Protein AF-A0A975PH37-F1 (afdb_monomer)

Nearest PDB structures (foldseek):
  3o6z-assembly1_B  TM=4.378E-01  e=1.100E+00  Escherichia coli K-12
  7cxv-assembly1_B-2  TM=2.982E-01  e=7.336E-01  Saccharothrix mutabilis subsp. capreolus
  1kpp-assembly1_A  TM=3.031E-01  e=9.249E-01  Homo sapiens
  6xj6-assembly1_A  TM=3.815E-01  e=4.171E+00  Campylobacter jejuni subsp. jejuni 81-176
  2i9w-assembly1_A  TM=2.257E-01  e=2.205E+00  Psychrobacter arcticus

Radius of gyration: 29.58 Å; Cα contacts (8 Å, |Δi|>4): 177; chains: 1; bounding box: 62×39×99 Å

Structure (mmCIF, N/CA/C/O backbone):
data_AF-A0A975PH37-F1
#
_entry.id   AF-A0A975PH37-F1
#
loop_
_atom_site.group_PDB
_atom_site.id
_atom_site.type_symbol
_atom_site.label_atom_id
_atom_site.label_alt_id
_atom_site.label_comp_id
_atom_site.label_asym_id
_atom_site.label_entity_id
_atom_site.label_seq_id
_atom_site.pdbx_PDB_ins_code
_atom_site.Cartn_x
_atom_site.Cartn_y
_atom_site.Cartn_z
_atom_site.occupancy
_atom_site.B_iso_or_equiv
_atom_site.auth_seq_id
_atom_site.auth_comp_id
_atom_site.auth_asym_id
_atom_site.auth_atom_id
_atom_site.pdbx_PDB_model_num
ATOM 1 N N . MET A 1 1 ? 31.794 -22.698 -70.839 1.00 48.91 1 MET A N 1
ATOM 2 C CA . MET A 1 1 ? 32.334 -22.996 -69.496 1.00 48.91 1 MET A CA 1
ATOM 3 C C . MET A 1 1 ? 33.219 -21.821 -69.109 1.00 48.91 1 MET A C 1
ATOM 5 O O . MET A 1 1 ? 34.271 -21.664 -69.707 1.00 48.91 1 MET A O 1
ATOM 9 N N . HIS A 1 2 ? 32.735 -20.942 -68.232 1.00 53.19 2 HIS A N 1
ATOM 10 C CA . HIS A 1 2 ? 33.484 -19.814 -67.658 1.00 53.19 2 HIS A CA 1
ATOM 11 C C . HIS A 1 2 ? 33.650 -20.074 -66.147 1.00 53.19 2 HIS A C 1
ATOM 13 O O . HIS A 1 2 ? 32.770 -20.724 -65.575 1.00 53.19 2 HIS A O 1
ATOM 19 N N . PRO A 1 3 ? 34.751 -19.630 -65.513 1.00 65.75 3 PRO A N 1
ATOM 20 C CA . PRO A 1 3 ? 34.996 -19.853 -64.088 1.00 65.75 3 PRO A CA 1
ATOM 21 C C . PRO A 1 3 ? 34.076 -18.977 -63.213 1.00 65.75 3 PRO A C 1
ATOM 23 O O . PRO A 1 3 ? 33.565 -17.964 -63.701 1.00 65.75 3 PRO A O 1
ATOM 26 N N . PRO A 1 4 ? 33.843 -19.343 -61.937 1.00 58.75 4 PRO A N 1
ATOM 27 C CA . PRO A 1 4 ? 33.056 -18.525 -61.020 1.00 58.75 4 PRO A CA 1
ATOM 28 C C . PRO A 1 4 ? 33.804 -17.228 -60.685 1.00 58.75 4 PRO A C 1
ATOM 30 O O . PRO A 1 4 ? 35.008 -17.241 -60.438 1.00 58.75 4 PRO A O 1
ATOM 33 N N . ALA A 1 5 ? 33.079 -16.110 -60.687 1.00 61.56 5 ALA A N 1
ATOM 34 C CA . ALA A 1 5 ? 33.591 -14.830 -60.221 1.00 61.56 5 ALA A CA 1
ATOM 35 C C . ALA A 1 5 ? 33.781 -14.878 -58.697 1.00 61.56 5 ALA A C 1
ATOM 37 O O . ALA A 1 5 ? 32.842 -15.162 -57.954 1.00 61.56 5 ALA A O 1
ATOM 38 N N . GLU A 1 6 ? 35.006 -14.621 -58.254 1.00 66.25 6 GLU A N 1
ATOM 39 C CA . GLU A 1 6 ? 35.377 -14.469 -56.849 1.00 66.25 6 GLU A CA 1
ATOM 40 C C . GLU A 1 6 ? 34.785 -13.151 -56.301 1.00 66.25 6 GLU A C 1
ATOM 42 O O . GLU A 1 6 ? 34.811 -12.139 -57.012 1.00 66.25 6 GLU A O 1
ATOM 47 N N . PRO A 1 7 ? 34.204 -13.120 -55.086 1.00 62.19 7 PRO A N 1
ATOM 48 C CA . PRO A 1 7 ? 33.655 -11.891 -54.526 1.00 62.19 7 PRO A CA 1
ATOM 49 C C . PRO A 1 7 ? 34.778 -10.933 -54.099 1.00 62.19 7 PRO A C 1
ATOM 51 O O . PRO A 1 7 ? 35.740 -11.326 -53.442 1.00 62.19 7 PRO A O 1
ATOM 54 N N . ALA A 1 8 ? 34.632 -9.657 -54.463 1.00 65.19 8 ALA A N 1
ATOM 55 C CA . ALA A 1 8 ? 35.504 -8.579 -54.009 1.00 65.19 8 ALA A CA 1
ATOM 56 C C . ALA A 1 8 ? 35.443 -8.431 -52.473 1.00 65.19 8 ALA A C 1
ATOM 58 O O . ALA A 1 8 ? 34.366 -8.599 -51.895 1.00 65.19 8 ALA A O 1
ATOM 59 N N . PRO A 1 9 ? 36.559 -8.089 -51.801 1.00 57.88 9 PRO A N 1
ATOM 60 C CA . PRO A 1 9 ? 36.555 -7.859 -50.364 1.00 57.88 9 PRO A CA 1
ATOM 61 C C . PRO A 1 9 ? 35.698 -6.635 -50.025 1.00 57.88 9 PRO A C 1
ATOM 63 O O . PRO A 1 9 ? 35.851 -5.564 -50.615 1.00 57.88 9 PRO A O 1
ATOM 66 N N . GLU A 1 10 ? 34.797 -6.805 -49.063 1.00 66.75 10 GLU A N 1
ATOM 67 C CA . GLU A 1 10 ? 33.966 -5.738 -48.513 1.00 66.75 10 GLU A CA 1
ATOM 68 C C . GLU A 1 10 ? 34.845 -4.620 -47.911 1.00 66.75 10 GLU A C 1
ATOM 70 O O . GLU A 1 10 ? 35.879 -4.910 -47.292 1.00 66.75 10 GLU A O 1
ATOM 75 N N . PRO A 1 11 ? 34.467 -3.336 -48.054 1.00 63.91 11 PRO A N 1
ATOM 76 C CA . PRO A 1 11 ? 35.131 -2.255 -47.341 1.00 63.91 11 PRO A CA 1
ATOM 77 C C . PRO A 1 11 ? 34.952 -2.471 -45.837 1.00 63.91 11 PRO A C 1
ATOM 79 O O . PRO A 1 11 ? 33.834 -2.495 -45.323 1.00 63.91 11 PRO A O 1
ATOM 82 N N . LYS A 1 12 ? 36.071 -2.632 -45.123 1.00 58.03 12 LYS A N 1
ATOM 83 C CA . LYS A 1 12 ? 36.089 -2.590 -43.659 1.00 58.03 12 LYS A CA 1
ATOM 84 C C . LYS A 1 12 ? 35.466 -1.270 -43.223 1.00 58.03 12 LYS A C 1
ATOM 86 O O . LYS A 1 12 ? 36.025 -0.217 -43.506 1.00 58.03 12 LYS A O 1
ATOM 91 N N . ALA A 1 13 ? 34.324 -1.351 -42.549 1.00 56.41 13 ALA A N 1
ATOM 92 C CA . ALA A 1 13 ? 33.735 -0.215 -41.867 1.00 56.41 13 ALA A CA 1
ATOM 93 C C . ALA A 1 13 ? 34.775 0.388 -40.916 1.00 56.41 13 ALA A C 1
ATOM 95 O O . ALA A 1 13 ? 35.364 -0.325 -40.095 1.00 56.41 13 ALA A O 1
ATOM 96 N N . ASP A 1 14 ? 35.006 1.690 -41.047 1.00 61.34 14 ASP A N 1
ATOM 97 C CA . ASP A 1 14 ? 35.721 2.467 -40.051 1.00 61.34 14 ASP A CA 1
ATOM 98 C C . ASP A 1 14 ? 35.089 2.233 -38.667 1.00 61.34 14 ASP A C 1
ATOM 100 O O . ASP A 1 14 ? 33.859 2.153 -38.547 1.00 61.34 14 ASP A O 1
ATOM 104 N N . PRO A 1 15 ? 35.894 2.102 -37.602 1.00 55.88 15 PRO A N 1
ATOM 105 C CA . PRO A 1 15 ? 35.363 2.000 -36.256 1.00 55.88 15 PRO A CA 1
ATOM 106 C C . PRO A 1 15 ? 34.572 3.269 -35.925 1.00 55.88 15 PRO A C 1
ATOM 108 O O . PRO A 1 15 ? 35.130 4.362 -35.837 1.00 55.88 15 PRO A O 1
ATOM 111 N N . VAL A 1 16 ? 33.263 3.115 -35.721 1.00 57.72 16 VAL A N 1
ATOM 112 C CA . VAL A 1 16 ? 32.412 4.154 -35.139 1.00 57.72 16 VAL A CA 1
ATOM 113 C C . VAL A 1 16 ? 32.964 4.451 -33.747 1.00 57.72 16 VAL A C 1
ATOM 115 O O . VAL A 1 16 ? 32.950 3.590 -32.866 1.00 57.72 16 VAL A O 1
ATOM 118 N N . THR A 1 17 ? 33.505 5.649 -33.557 1.00 58.34 17 THR A N 1
ATOM 119 C CA . THR A 1 17 ? 34.005 6.112 -32.264 1.00 58.34 17 THR A CA 1
ATOM 120 C C . THR A 1 17 ? 32.855 6.080 -31.250 1.00 58.34 17 THR A C 1
ATOM 122 O O . THR A 1 17 ? 31.800 6.659 -31.527 1.00 58.34 17 THR A O 1
ATOM 125 N N . PRO A 1 18 ? 33.000 5.420 -30.088 1.00 69.19 18 PRO A N 1
ATOM 126 C CA . PRO A 1 18 ? 31.980 5.477 -29.050 1.00 69.19 18 PRO A CA 1
ATOM 127 C C . PRO A 1 18 ? 31.855 6.912 -28.500 1.00 69.19 18 PRO A C 1
ATOM 129 O O . PRO A 1 18 ? 32.854 7.641 -28.466 1.00 69.19 18 PRO A O 1
ATOM 132 N N . PRO A 1 19 ? 30.657 7.342 -28.058 1.00 69.88 19 PRO A N 1
ATOM 133 C CA . PRO A 1 19 ? 30.499 8.599 -27.332 1.00 69.88 19 PRO A CA 1
ATOM 134 C C . PRO A 1 19 ? 31.366 8.613 -26.052 1.00 69.88 19 PRO A C 1
ATOM 136 O O . PRO A 1 19 ? 31.648 7.546 -25.498 1.00 69.88 19 PRO A O 1
ATOM 139 N N . PRO A 1 20 ? 31.794 9.794 -25.562 1.00 65.50 20 PRO A N 1
ATOM 140 C CA . PRO A 1 20 ? 32.575 9.915 -24.332 1.00 65.50 20 PRO A CA 1
ATOM 141 C C . PRO A 1 20 ? 31.877 9.251 -23.139 1.00 65.50 20 PRO A C 1
ATOM 143 O O . PRO A 1 20 ? 30.691 9.474 -22.906 1.00 65.50 20 PRO A O 1
ATOM 146 N N . ALA A 1 21 ? 32.629 8.451 -22.384 1.00 63.97 21 ALA A N 1
ATOM 147 C CA . ALA A 1 21 ? 32.154 7.787 -21.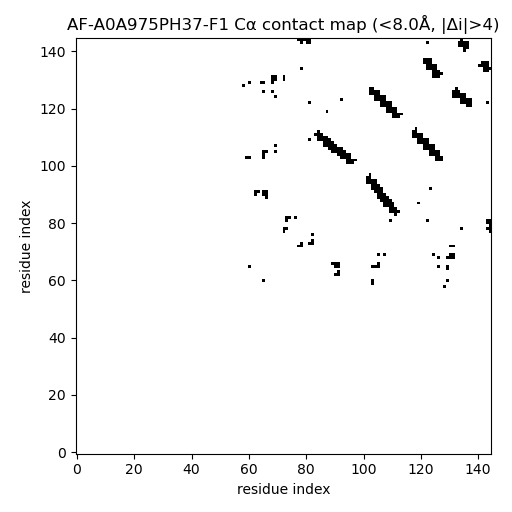178 1.00 63.97 21 ALA A CA 1
ATOM 148 C C . ALA A 1 21 ? 31.818 8.804 -20.071 1.00 63.97 21 ALA A C 1
ATOM 150 O O . ALA A 1 21 ? 32.638 9.651 -19.714 1.00 63.97 21 ALA A O 1
ATOM 151 N N . GLU A 1 22 ? 30.617 8.684 -19.512 1.00 65.50 22 GLU A N 1
ATOM 152 C CA . GLU A 1 22 ? 30.191 9.336 -18.271 1.00 65.50 22 GLU A CA 1
ATOM 153 C C . GLU A 1 22 ? 30.973 8.735 -17.075 1.00 65.50 22 GLU A C 1
ATOM 155 O O . GLU A 1 22 ? 31.271 7.535 -17.087 1.00 65.50 22 GLU A O 1
ATOM 160 N N . PRO A 1 23 ? 31.372 9.520 -16.054 1.00 58.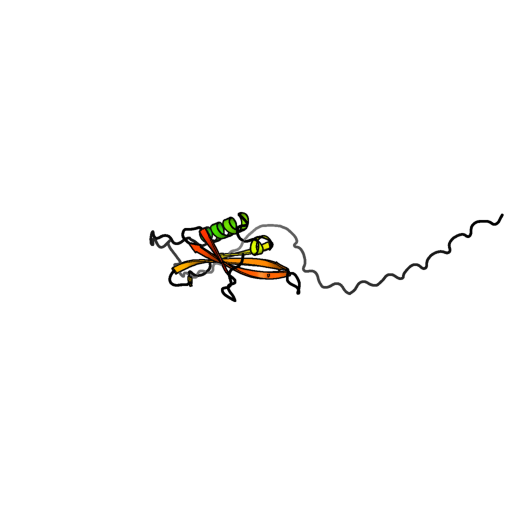81 23 PRO A N 1
ATOM 161 C CA . PRO A 1 23 ? 32.207 9.014 -14.967 1.00 58.81 23 PRO A CA 1
ATOM 162 C C . PRO A 1 23 ? 31.448 8.036 -14.056 1.00 58.81 23 PRO A C 1
ATOM 164 O O . PRO A 1 23 ? 30.450 8.383 -13.429 1.00 58.81 23 PRO A O 1
ATOM 167 N N . ALA A 1 24 ? 31.983 6.819 -13.936 1.00 62.72 24 ALA A N 1
ATOM 168 C CA . ALA A 1 24 ? 31.555 5.803 -12.979 1.00 62.72 24 ALA A CA 1
ATOM 169 C C . ALA A 1 24 ? 32.076 6.112 -11.555 1.00 62.72 24 ALA A C 1
ATOM 171 O O . ALA A 1 24 ? 33.280 6.329 -11.390 1.00 62.72 24 ALA A O 1
ATOM 172 N N . PRO A 1 25 ? 31.237 6.080 -10.502 1.00 59.72 25 PRO A N 1
ATOM 173 C CA . PRO A 1 25 ? 31.717 6.093 -9.120 1.00 59.72 25 PRO A CA 1
ATOM 174 C C . PRO A 1 25 ? 32.329 4.745 -8.700 1.00 59.72 25 PRO A C 1
ATOM 176 O O . PRO A 1 25 ? 31.792 3.676 -8.983 1.00 59.72 25 PRO A O 1
ATOM 179 N N . ALA A 1 26 ? 33.475 4.828 -8.024 1.00 53.66 26 ALA A N 1
ATOM 180 C CA . ALA A 1 26 ? 34.372 3.738 -7.654 1.00 53.66 26 ALA A CA 1
ATOM 181 C C . ALA A 1 26 ? 33.777 2.686 -6.694 1.00 53.66 26 ALA A C 1
ATOM 183 O O . ALA A 1 26 ? 33.019 3.002 -5.779 1.00 53.66 26 ALA A O 1
ATOM 184 N N . GLN A 1 27 ? 34.213 1.433 -6.871 1.00 58.66 27 GLN A N 1
ATOM 185 C CA . GLN A 1 27 ? 34.025 0.330 -5.923 1.00 58.66 27 GLN A CA 1
ATOM 186 C C . GLN A 1 27 ? 35.150 0.295 -4.858 1.00 58.66 27 GLN A C 1
ATOM 188 O O . GLN A 1 27 ? 36.252 0.779 -5.122 1.00 58.66 27 GLN A O 1
ATOM 193 N N . PRO A 1 28 ? 34.883 -0.267 -3.662 1.00 57.84 28 PRO A N 1
ATOM 194 C CA . PRO A 1 28 ? 35.729 -0.154 -2.467 1.00 57.84 28 PRO A CA 1
ATOM 195 C C . PRO A 1 28 ? 36.916 -1.134 -2.406 1.00 57.84 28 PRO A C 1
ATOM 197 O O . PRO A 1 28 ? 36.827 -2.275 -2.855 1.00 57.84 28 PRO A O 1
ATOM 200 N N . ALA A 1 29 ? 37.995 -0.707 -1.740 1.00 55.31 29 ALA A N 1
ATOM 201 C CA . ALA A 1 29 ? 39.064 -1.571 -1.239 1.00 55.31 29 ALA A CA 1
ATOM 202 C C . ALA A 1 29 ? 38.758 -2.027 0.204 1.00 55.31 29 ALA A C 1
ATOM 204 O O . ALA A 1 29 ? 38.435 -1.216 1.068 1.00 55.31 29 ALA A O 1
ATOM 205 N N . THR A 1 30 ? 38.867 -3.328 0.463 1.00 51.88 30 THR A N 1
ATOM 206 C CA . THR A 1 30 ? 38.865 -3.987 1.789 1.00 51.88 30 THR A CA 1
ATOM 207 C C . THR A 1 30 ? 40.315 -4.152 2.313 1.00 51.88 30 THR A C 1
ATOM 209 O O . THR A 1 30 ? 41.235 -3.985 1.515 1.00 51.88 30 THR A O 1
ATOM 212 N N . PRO A 1 31 ? 40.588 -4.762 3.489 1.00 66.88 31 PRO A N 1
ATOM 213 C CA . PRO A 1 31 ? 40.270 -4.417 4.892 1.00 66.88 31 PRO A CA 1
ATOM 214 C C . PRO A 1 31 ? 41.536 -4.416 5.812 1.00 66.88 31 PRO A C 1
ATOM 216 O O . PRO A 1 31 ? 42.487 -5.109 5.485 1.00 66.88 31 PRO A O 1
ATOM 219 N N . VAL A 1 32 ? 41.547 -3.747 6.984 1.00 52.75 32 VAL A N 1
ATOM 220 C CA . VAL A 1 32 ? 42.311 -4.150 8.210 1.00 52.75 32 VAL A CA 1
ATOM 221 C C . VAL A 1 32 ? 41.915 -3.306 9.450 1.00 52.75 32 VAL A C 1
ATOM 223 O O . VAL A 1 32 ? 42.041 -2.087 9.448 1.00 52.75 32 VAL A O 1
ATOM 226 N N . GLU A 1 33 ? 41.462 -3.966 10.522 1.00 55.62 33 GLU A N 1
ATOM 227 C CA . GLU A 1 33 ? 41.520 -3.519 11.938 1.00 55.62 33 GLU A CA 1
ATOM 228 C C . GLU A 1 33 ? 42.953 -3.737 12.507 1.00 55.62 33 GLU A C 1
ATOM 230 O O . GLU A 1 33 ? 43.713 -4.448 11.841 1.00 55.62 33 GLU A O 1
ATOM 235 N N . PRO A 1 34 ? 43.365 -3.288 13.728 1.00 58.56 34 PRO A N 1
ATOM 236 C CA . PRO A 1 34 ? 42.707 -2.457 14.761 1.00 58.56 34 PRO A CA 1
ATOM 237 C C . PRO A 1 34 ? 43.600 -1.315 15.361 1.00 58.56 34 PRO A C 1
ATOM 239 O O . PRO A 1 34 ? 44.796 -1.235 15.093 1.00 58.56 34 PRO A O 1
ATOM 242 N N . LYS A 1 35 ? 43.021 -0.545 16.312 1.00 48.59 35 LYS A N 1
ATOM 243 C CA . LYS A 1 35 ? 43.592 -0.125 17.630 1.00 48.59 35 LYS A CA 1
ATOM 244 C C . LYS A 1 35 ? 43.812 1.382 17.923 1.00 48.59 35 LYS A C 1
ATOM 246 O O . LYS A 1 35 ? 44.703 1.991 17.356 1.00 48.59 35 LYS A O 1
ATOM 251 N N . MET A 1 36 ? 43.071 1.832 18.959 1.00 51.41 36 MET A N 1
ATOM 252 C CA . MET A 1 36 ? 43.280 2.929 19.948 1.00 51.41 36 MET A CA 1
ATOM 253 C C . MET A 1 36 ? 43.566 4.332 19.383 1.00 51.41 36 MET A C 1
ATOM 255 O O . MET A 1 36 ? 44.485 4.523 18.608 1.00 51.41 36 MET A O 1
ATOM 259 N N . GLU A 1 37 ? 42.814 5.376 19.732 1.00 45.84 37 GLU A N 1
ATOM 260 C CA . GLU A 1 37 ? 42.704 5.937 21.084 1.00 45.84 37 GLU A CA 1
ATOM 261 C C . GLU A 1 37 ? 41.475 6.868 21.186 1.00 45.84 37 GLU A C 1
ATOM 263 O O . GLU A 1 37 ? 41.064 7.496 20.211 1.00 45.84 37 GLU A O 1
ATOM 268 N N . GLU A 1 38 ? 40.868 6.913 22.369 1.00 58.38 38 GLU A N 1
ATOM 269 C CA . GLU A 1 38 ? 39.605 7.579 22.692 1.00 58.38 38 GLU A CA 1
ATOM 270 C C . GLU A 1 38 ? 39.780 9.098 22.881 1.00 58.38 38 GLU A C 1
ATOM 272 O O . GLU A 1 38 ? 40.562 9.515 23.737 1.00 58.38 38 GLU A O 1
ATOM 277 N N . PRO A 1 39 ? 38.978 9.957 22.228 1.00 48.16 39 PRO A N 1
ATOM 278 C CA . PRO A 1 39 ? 38.724 11.296 22.733 1.00 48.16 39 PRO A CA 1
ATOM 279 C C . PRO A 1 39 ? 37.469 11.254 23.603 1.00 48.16 39 PRO A C 1
ATOM 281 O O . PRO A 1 39 ? 36.337 11.210 23.118 1.00 48.16 39 PRO A O 1
ATOM 284 N N . LYS A 1 40 ? 37.691 11.287 24.916 1.00 53.34 40 LYS A N 1
ATOM 285 C CA . LYS A 1 40 ? 36.679 11.551 25.936 1.00 53.34 40 LYS A CA 1
ATOM 286 C C . LYS A 1 40 ? 36.003 12.900 25.648 1.00 53.34 40 LYS A C 1
ATOM 288 O O . LYS A 1 40 ? 36.576 13.953 25.913 1.00 53.34 40 LYS A O 1
ATOM 293 N N . GLN A 1 41 ? 34.784 12.865 25.117 1.00 47.25 41 GLN A N 1
ATOM 294 C CA . GLN A 1 41 ? 33.844 13.983 25.163 1.00 47.25 41 GLN A CA 1
ATOM 295 C C . GLN A 1 41 ? 32.600 13.524 25.919 1.00 47.25 41 GLN A C 1
ATOM 297 O O . GLN A 1 41 ? 31.750 12.820 25.387 1.00 47.25 41 GLN A O 1
ATOM 302 N N . GLU A 1 42 ? 32.513 13.921 27.185 1.00 57.09 42 GLU A N 1
ATOM 303 C CA . GLU A 1 42 ? 31.241 13.966 27.900 1.00 57.09 42 GLU A CA 1
ATOM 304 C C . GLU A 1 42 ? 30.473 15.192 27.386 1.00 57.09 42 GLU A C 1
ATOM 306 O O . GLU A 1 42 ? 31.013 16.303 27.374 1.00 57.09 42 GLU A O 1
ATOM 311 N N . PRO A 1 43 ? 29.227 15.009 26.932 1.00 52.81 43 PRO A N 1
ATOM 312 C CA . PRO A 1 43 ? 28.149 15.734 27.594 1.00 52.81 43 PRO A CA 1
ATOM 313 C C . PRO A 1 43 ? 26.968 14.816 27.919 1.00 52.81 43 PRO A C 1
ATOM 315 O O . PRO A 1 43 ? 26.344 14.214 27.049 1.00 52.81 43 PRO A O 1
ATOM 318 N N . ALA A 1 44 ? 26.612 14.794 29.200 1.00 56.31 44 ALA A N 1
ATOM 319 C CA . ALA A 1 44 ? 25.307 14.362 29.659 1.00 56.31 44 ALA A CA 1
ATOM 320 C C . ALA A 1 44 ? 24.203 15.217 29.013 1.00 56.31 44 ALA A C 1
ATOM 322 O O . ALA A 1 44 ? 24.166 16.431 29.221 1.00 56.31 44 ALA A O 1
ATOM 323 N N . LYS A 1 45 ? 23.270 14.580 28.299 1.00 46.94 45 LYS A N 1
ATOM 324 C CA . LYS A 1 45 ? 21.857 14.978 28.295 1.00 46.94 45 LYS A CA 1
ATOM 325 C C . LYS A 1 45 ? 20.992 13.817 27.807 1.00 46.94 45 LYS A C 1
ATOM 327 O O . LYS A 1 45 ? 20.862 13.583 26.616 1.00 46.94 45 LYS A O 1
ATOM 332 N N . GLU A 1 46 ? 20.470 13.087 28.783 1.00 52.75 46 GLU A N 1
ATOM 333 C CA . GLU A 1 46 ? 19.192 12.375 28.778 1.00 52.75 46 GLU A CA 1
ATOM 334 C C . GLU A 1 46 ? 18.352 12.583 27.498 1.00 52.75 46 GLU A C 1
ATOM 336 O O . GLU A 1 46 ? 17.775 13.651 27.283 1.00 52.75 46 GLU A O 1
ATOM 341 N N . GLU A 1 47 ? 18.272 11.555 26.651 1.00 47.91 47 GLU A N 1
ATOM 342 C CA . GLU A 1 47 ? 17.198 11.417 25.671 1.00 47.91 47 GLU A CA 1
ATOM 343 C C . GLU A 1 47 ? 16.109 10.529 26.290 1.00 47.91 47 GLU A C 1
ATOM 345 O O . GLU A 1 47 ? 16.225 9.303 26.258 1.00 47.91 47 GLU A O 1
ATOM 350 N N . PRO A 1 48 ? 15.024 11.082 26.855 1.00 59.50 48 PRO A N 1
ATOM 351 C CA . PRO A 1 48 ? 13.828 10.295 27.064 1.00 59.50 48 PRO A CA 1
ATOM 352 C C . PRO A 1 48 ? 13.114 10.206 25.715 1.00 59.50 48 PRO A C 1
ATOM 354 O O . PRO A 1 48 ? 12.521 11.184 25.249 1.00 59.50 48 PRO A O 1
ATOM 357 N N . LYS A 1 49 ? 13.131 9.041 25.059 1.00 47.66 49 LYS A N 1
ATOM 358 C CA . LYS A 1 49 ? 12.151 8.794 23.996 1.00 47.66 49 LYS A CA 1
ATOM 359 C C . LYS A 1 49 ? 11.654 7.354 23.945 1.00 47.66 49 LYS A C 1
ATOM 361 O O . LYS A 1 49 ? 12.141 6.520 23.195 1.00 47.66 49 LYS A O 1
ATOM 366 N N . LYS A 1 50 ? 10.567 7.198 24.703 1.00 48.16 50 LYS A N 1
ATOM 367 C CA . LYS A 1 50 ? 9.496 6.204 24.606 1.00 48.16 50 LYS A CA 1
ATOM 368 C C . LYS A 1 50 ? 9.843 4.793 25.063 1.00 48.16 50 LYS A C 1
ATOM 370 O O . LYS A 1 50 ? 9.952 3.850 24.290 1.00 48.16 50 LYS A O 1
ATOM 375 N N . GLU A 1 51 ? 9.847 4.672 26.385 1.00 43.91 51 GLU A N 1
ATOM 376 C CA . GLU A 1 51 ? 9.004 3.696 27.081 1.00 43.91 51 GLU A CA 1
ATOM 377 C C . GLU A 1 51 ? 7.768 3.322 26.221 1.00 43.91 51 GLU A C 1
ATOM 379 O O . GLU A 1 51 ? 7.102 4.231 25.710 1.00 43.91 51 GLU A O 1
ATOM 384 N N . PRO A 1 52 ? 7.483 2.030 25.973 1.00 51.72 52 PRO A N 1
ATOM 385 C CA . PRO A 1 52 ? 6.285 1.630 25.247 1.00 51.72 52 PRO A CA 1
ATOM 386 C C . PRO A 1 52 ? 5.066 2.114 26.032 1.00 51.72 52 PRO A C 1
ATOM 388 O O . PRO A 1 52 ? 4.743 1.566 27.082 1.00 51.72 52 PRO A O 1
ATOM 391 N N . GLU A 1 53 ? 4.416 3.171 25.541 1.00 51.12 53 GLU A N 1
ATOM 392 C CA . GLU A 1 53 ? 3.149 3.656 26.085 1.00 51.12 53 GLU A CA 1
ATOM 393 C C . GLU A 1 53 ? 2.149 2.482 26.065 1.00 51.12 53 GLU A C 1
ATOM 395 O O . GLU A 1 53 ? 1.876 1.938 24.990 1.00 51.12 53 GLU A O 1
ATOM 400 N N . PRO A 1 54 ? 1.601 2.045 27.213 1.00 69.56 54 PRO A N 1
ATOM 401 C CA . PRO A 1 54 ? 0.530 1.067 27.219 1.00 69.56 54 PRO A CA 1
ATOM 402 C C . PRO A 1 54 ? -0.777 1.808 26.934 1.00 69.56 54 PRO A C 1
ATOM 404 O O . PRO A 1 54 ? -1.326 2.419 27.845 1.00 69.56 54 PRO A O 1
ATOM 407 N N . VAL A 1 55 ? -1.290 1.777 25.699 1.00 46.75 55 VAL A N 1
ATOM 408 C CA . VAL A 1 55 ? -2.641 2.298 25.418 1.00 46.75 55 VAL A CA 1
ATOM 409 C C . VAL A 1 55 ? -3.420 1.474 24.388 1.00 46.75 55 VAL A C 1
ATOM 411 O O . VAL A 1 55 ? -3.123 1.435 23.198 1.00 46.75 55 VAL A O 1
ATOM 414 N N . ASP A 1 56 ? -4.482 0.874 24.916 1.00 42.19 56 ASP A N 1
ATOM 415 C CA . ASP A 1 56 ? -5.774 0.626 24.285 1.00 42.19 56 ASP A CA 1
ATOM 416 C C . ASP A 1 56 ? -5.900 -0.377 23.130 1.00 42.19 56 ASP A C 1
ATOM 418 O O . ASP A 1 56 ? -5.936 -0.075 21.937 1.00 42.19 56 ASP A O 1
ATOM 422 N N . SER A 1 57 ? -6.183 -1.603 23.560 1.00 46.94 57 SER A N 1
ATOM 423 C CA . SER A 1 57 ? -7.259 -2.478 23.090 1.00 46.94 57 SER A CA 1
ATOM 424 C C . SER A 1 57 ? -8.483 -1.761 22.475 1.00 46.94 57 SER A C 1
ATOM 426 O O . SER A 1 57 ? -9.569 -1.736 23.050 1.00 46.94 57 SER A O 1
ATOM 428 N N . SER A 1 58 ? -8.359 -1.254 21.250 1.00 47.75 58 SER A N 1
ATOM 429 C CA . SER A 1 58 ? -9.473 -1.192 20.295 1.00 47.75 58 SER A CA 1
ATOM 430 C C . SER A 1 58 ? -8.969 -1.087 18.855 1.00 47.75 58 SER A C 1
ATOM 432 O O . SER A 1 58 ? -8.888 -0.011 18.267 1.00 47.75 58 SER A O 1
ATOM 434 N N . LEU A 1 59 ? -8.662 -2.254 18.277 1.00 58.03 59 LEU A N 1
ATOM 435 C CA . LEU A 1 59 ? -8.814 -2.563 16.844 1.00 58.03 59 LEU A CA 1
ATOM 436 C C . LEU A 1 59 ? -8.019 -1.717 15.819 1.00 58.03 59 LEU A C 1
ATOM 438 O O . LEU A 1 59 ? -8.325 -1.766 14.626 1.00 58.03 59 LEU A O 1
ATOM 442 N N . LYS A 1 60 ? -6.978 -0.976 16.219 1.00 70.81 60 LYS A N 1
ATOM 443 C CA . LYS A 1 60 ? -6.059 -0.306 15.277 1.00 70.81 60 LYS A CA 1
ATOM 444 C C . LYS A 1 60 ? -4.819 -1.167 15.023 1.00 70.81 60 LYS A C 1
ATOM 446 O O . LYS A 1 60 ? -4.207 -1.693 15.943 1.00 70.81 60 LYS A O 1
ATOM 451 N N . LEU A 1 61 ? -4.506 -1.359 13.747 1.00 82.94 61 LEU A N 1
ATOM 452 C CA . LEU A 1 61 ? -3.373 -2.127 13.251 1.00 82.94 61 LEU A CA 1
ATOM 453 C C . LEU A 1 61 ? -2.114 -1.270 13.394 1.00 82.94 61 LEU A C 1
ATOM 455 O O . LEU A 1 61 ? -2.124 -0.089 13.064 1.00 82.94 61 LEU A O 1
ATOM 459 N N . ASN A 1 62 ? -1.013 -1.880 13.819 1.00 88.12 62 ASN A N 1
ATOM 460 C CA . ASN A 1 62 ? 0.297 -1.234 13.741 1.00 88.12 62 ASN A CA 1
ATOM 461 C C . ASN A 1 62 ? 0.773 -1.156 12.281 1.00 88.12 62 ASN A C 1
ATOM 463 O O . ASN A 1 62 ? 0.299 -1.919 11.432 1.00 88.12 62 ASN A O 1
ATOM 467 N N . ASP A 1 63 ? 1.761 -0.308 11.994 1.00 89.50 63 ASP A N 1
ATOM 468 C CA . ASP A 1 63 ? 2.295 -0.099 10.642 1.00 89.50 63 ASP A CA 1
ATOM 469 C C . ASP A 1 63 ? 2.673 -1.408 9.932 1.00 89.50 63 ASP A C 1
ATOM 471 O O . ASP A 1 63 ? 2.350 -1.614 8.761 1.00 89.50 63 ASP A O 1
ATOM 475 N N . GLU A 1 64 ? 3.296 -2.340 10.657 1.00 90.25 64 GLU A N 1
ATOM 476 C CA . GLU A 1 64 ? 3.672 -3.652 10.123 1.00 90.25 64 GLU A CA 1
ATOM 477 C C . GLU A 1 64 ? 2.449 -4.497 9.733 1.00 90.25 64 GLU A C 1
ATOM 479 O O . GLU A 1 64 ? 2.446 -5.153 8.691 1.00 90.25 64 GLU A O 1
ATOM 484 N N . GLN A 1 65 ? 1.380 -4.448 10.532 1.00 91.31 65 GLN A N 1
ATOM 485 C CA . GLN A 1 65 ? 0.138 -5.172 10.256 1.00 91.31 65 GLN A CA 1
ATOM 486 C C . GLN A 1 65 ? -0.585 -4.577 9.042 1.00 91.31 65 GLN A C 1
ATOM 488 O O . GLN A 1 65 ? -1.107 -5.324 8.213 1.00 91.31 65 GLN A O 1
ATOM 493 N N . ILE A 1 66 ? -0.549 -3.250 8.888 1.00 92.38 66 ILE A N 1
ATOM 494 C CA . ILE A 1 66 ? -1.070 -2.557 7.703 1.00 92.38 66 ILE A CA 1
ATOM 495 C C . ILE A 1 66 ? -0.300 -3.001 6.456 1.00 92.38 66 ILE A C 1
ATOM 497 O O . ILE A 1 66 ? -0.905 -3.425 5.470 1.00 92.38 66 ILE A O 1
ATOM 501 N N . VAL A 1 67 ? 1.035 -2.975 6.500 1.00 93.19 67 VAL A N 1
ATOM 502 C CA . VAL A 1 67 ? 1.876 -3.418 5.377 1.00 93.19 67 VAL A CA 1
ATOM 503 C C . VAL A 1 67 ? 1.649 -4.895 5.054 1.00 93.19 67 VAL A C 1
ATOM 505 O O . VAL A 1 67 ? 1.561 -5.259 3.880 1.00 93.19 67 VAL A O 1
ATOM 508 N N . LYS A 1 68 ? 1.501 -5.750 6.068 1.00 93.44 68 LYS A N 1
ATOM 509 C CA . LYS A 1 68 ? 1.199 -7.175 5.888 1.00 93.44 68 LYS A CA 1
ATOM 510 C C . LYS A 1 68 ? -0.151 -7.395 5.202 1.00 93.44 68 LYS A C 1
ATOM 512 O O . LYS A 1 68 ? -0.232 -8.198 4.275 1.00 93.44 68 LYS A O 1
ATOM 517 N N . ALA A 1 69 ? -1.189 -6.673 5.619 1.00 92.69 69 ALA A N 1
ATOM 518 C CA . ALA A 1 69 ? -2.507 -6.733 4.993 1.00 92.69 69 ALA A CA 1
ATOM 519 C C . ALA A 1 69 ? -2.472 -6.255 3.532 1.00 92.69 69 ALA A C 1
ATOM 521 O O . ALA A 1 69 ? -3.069 -6.891 2.664 1.00 92.69 69 ALA A O 1
ATOM 522 N N . MET A 1 70 ? -1.719 -5.188 3.245 1.00 93.44 70 MET A N 1
ATOM 523 C CA . MET A 1 70 ? -1.515 -4.699 1.880 1.00 93.44 70 MET A CA 1
ATOM 524 C C . MET A 1 70 ? -0.823 -5.725 0.982 1.00 93.44 70 MET A C 1
ATOM 526 O O . MET A 1 70 ? -1.316 -6.001 -0.109 1.00 93.44 70 MET A O 1
ATOM 530 N N . LYS A 1 71 ? 0.285 -6.318 1.444 1.00 93.12 71 LYS A N 1
ATOM 531 C CA . LYS A 1 71 ? 0.999 -7.366 0.698 1.00 93.12 71 LYS A CA 1
ATOM 532 C C . LYS A 1 71 ? 0.085 -8.550 0.411 1.00 93.12 71 LYS A C 1
ATOM 534 O O . LYS A 1 71 ? -0.035 -8.946 -0.740 1.00 93.12 71 LYS A O 1
ATOM 539 N N . ARG A 1 72 ? -0.662 -9.009 1.419 1.00 91.56 72 ARG A N 1
ATOM 540 C CA . ARG A 1 72 ? -1.644 -10.084 1.251 1.00 91.56 72 ARG A CA 1
ATOM 541 C C . ARG A 1 72 ? -2.687 -9.752 0.180 1.00 91.56 72 ARG A C 1
ATOM 543 O O . ARG A 1 72 ? -2.948 -10.595 -0.663 1.00 91.56 72 ARG A O 1
ATOM 550 N N . SER A 1 73 ? -3.268 -8.550 0.202 1.00 88.88 73 SER A N 1
ATOM 551 C CA . SER A 1 73 ? -4.257 -8.108 -0.801 1.00 88.88 73 SER A CA 1
ATOM 552 C C . SER A 1 73 ? -3.671 -8.027 -2.215 1.00 88.88 73 SER A C 1
ATOM 554 O O . SER A 1 73 ? -4.338 -8.337 -3.200 1.00 88.88 73 SER A O 1
ATOM 556 N N . PHE A 1 74 ? -2.403 -7.638 -2.319 1.00 87.56 74 PHE A N 1
ATOM 557 C CA . PHE A 1 74 ? -1.684 -7.605 -3.586 1.00 87.56 74 PHE A CA 1
ATOM 558 C C . PHE A 1 74 ? -1.377 -9.013 -4.118 1.00 87.56 74 PHE A C 1
ATOM 560 O O . PHE A 1 74 ? -1.503 -9.262 -5.317 1.00 87.56 74 PHE A O 1
ATOM 567 N N . GLU A 1 75 ? -1.006 -9.940 -3.230 1.00 87.94 75 GLU A N 1
ATOM 568 C CA . GLU A 1 75 ? -0.713 -11.345 -3.541 1.00 87.94 75 GLU A CA 1
ATOM 569 C C . GLU A 1 75 ? -1.968 -12.150 -3.895 1.00 87.94 75 GLU A C 1
ATOM 571 O O . GLU A 1 75 ? -1.899 -13.045 -4.735 1.00 87.94 75 GLU A O 1
ATOM 576 N N . THR A 1 76 ? -3.125 -11.829 -3.304 1.00 85.25 76 THR A N 1
ATOM 577 C CA . THR A 1 76 ? -4.401 -12.459 -3.683 1.00 85.25 76 THR A CA 1
ATOM 578 C C . THR A 1 76 ? -4.870 -12.045 -5.077 1.00 85.25 76 THR A C 1
ATOM 580 O O . THR A 1 76 ? -5.776 -12.680 -5.614 1.00 85.25 76 THR A O 1
ATOM 583 N N . GLY A 1 77 ? -4.264 -11.013 -5.679 1.00 78.44 77 GLY A N 1
ATOM 584 C CA . GLY A 1 77 ? -4.611 -10.551 -7.022 1.00 78.44 77 GLY A CA 1
ATOM 585 C C . GLY A 1 77 ? -6.023 -9.976 -7.119 1.00 78.44 77 GLY A C 1
ATOM 586 O O . GLY A 1 77 ? -6.596 -9.946 -8.206 1.00 78.44 77 GLY A O 1
ATOM 587 N N . GLU A 1 78 ? -6.592 -9.544 -5.990 1.00 79.19 78 GLU A N 1
ATOM 588 C CA . GLU A 1 78 ? -7.960 -9.014 -5.915 1.00 79.19 78 GLU A CA 1
ATOM 589 C C . GLU A 1 78 ? -8.115 -7.709 -6.721 1.00 79.19 78 GLU A C 1
ATOM 591 O O . GLU A 1 78 ? -9.219 -7.364 -7.132 1.00 79.19 78 GLU A O 1
ATOM 596 N N . PHE A 1 79 ? -6.992 -7.042 -7.017 1.00 80.94 79 PHE A N 1
ATOM 597 C CA . PHE A 1 79 ? -6.910 -5.777 -7.745 1.00 80.94 79 PHE A CA 1
ATOM 598 C C . PHE A 1 79 ? -5.924 -5.909 -8.908 1.00 80.94 79 PHE A C 1
ATOM 600 O O . PHE A 1 79 ? -4.706 -5.775 -8.738 1.00 80.94 79 PHE A O 1
ATOM 607 N N . LYS A 1 80 ? -6.450 -6.205 -10.100 1.00 81.69 80 LYS A N 1
ATOM 608 C CA . LYS A 1 80 ? -5.643 -6.592 -11.271 1.00 81.69 80 LYS A CA 1
ATOM 609 C C . LYS A 1 80 ? -4.709 -5.478 -11.729 1.00 81.69 80 LYS A C 1
ATOM 611 O O . LYS A 1 80 ? -3.578 -5.769 -12.120 1.00 81.69 80 LYS A O 1
ATOM 616 N N . GLU A 1 81 ? -5.150 -4.225 -11.658 1.00 82.62 81 GLU A N 1
ATOM 617 C CA . GLU A 1 81 ? -4.333 -3.077 -12.052 1.00 82.62 81 GLU A CA 1
ATOM 618 C C . GLU A 1 81 ? -3.127 -2.857 -11.128 1.00 82.62 81 GLU A C 1
ATOM 620 O O . GLU A 1 81 ? -2.058 -2.457 -11.589 1.00 82.62 81 GLU A O 1
ATOM 625 N N . LEU A 1 82 ? -3.246 -3.187 -9.839 1.00 83.81 82 LEU A N 1
ATOM 626 C CA . LEU A 1 82 ? -2.118 -3.109 -8.910 1.00 83.81 82 LEU A CA 1
ATOM 627 C C . LEU A 1 82 ? -1.148 -4.263 -9.112 1.00 83.81 82 LEU A C 1
ATOM 629 O O . LEU A 1 82 ? 0.054 -4.030 -9.231 1.00 83.81 82 LEU A O 1
ATOM 633 N N . SER A 1 83 ? -1.660 -5.492 -9.196 1.00 81.75 83 SER A N 1
ATOM 634 C CA . SER A 1 83 ? -0.830 -6.694 -9.339 1.00 81.75 83 SER A CA 1
ATOM 635 C C . SER A 1 83 ? -0.072 -6.759 -10.671 1.00 81.75 83 SER A C 1
ATOM 637 O O . SER A 1 83 ? 0.912 -7.490 -10.773 1.00 81.75 83 SER A O 1
ATOM 639 N N . ALA A 1 84 ? -0.492 -5.997 -11.688 1.00 84.25 84 ALA A N 1
ATOM 640 C CA . ALA A 1 84 ? 0.258 -5.834 -12.935 1.00 84.25 84 ALA A CA 1
ATOM 641 C C . ALA A 1 84 ? 1.550 -5.016 -12.751 1.00 84.25 84 ALA A C 1
ATOM 643 O O . ALA A 1 84 ? 2.514 -5.186 -13.502 1.00 84.25 84 ALA A O 1
ATOM 644 N N . GLY A 1 85 ? 1.577 -4.128 -11.757 1.00 85.56 85 GLY A N 1
ATOM 645 C CA . GLY A 1 85 ? 2.731 -3.306 -11.438 1.00 85.56 85 GLY A CA 1
ATOM 646 C C . GLY A 1 85 ? 3.759 -4.013 -10.559 1.00 85.56 85 GLY A C 1
ATOM 647 O O . GLY A 1 85 ? 3.469 -4.986 -9.867 1.00 85.56 85 GLY A O 1
ATOM 648 N N . LYS A 1 86 ? 4.994 -3.500 -10.542 1.00 89.12 86 LYS A N 1
ATOM 649 C CA . LYS A 1 86 ? 6.017 -3.963 -9.588 1.00 89.12 86 LYS A CA 1
ATOM 650 C C . LYS A 1 86 ? 5.970 -3.106 -8.324 1.00 89.12 86 LYS A C 1
ATOM 652 O O . LYS A 1 86 ? 6.139 -1.895 -8.451 1.00 89.12 86 LYS A O 1
ATOM 657 N N . PRO A 1 87 ? 5.778 -3.678 -7.123 1.00 92.00 87 PRO A N 1
ATOM 658 C CA . PRO A 1 87 ? 5.805 -2.896 -5.896 1.00 92.00 87 PRO A CA 1
ATOM 659 C C . PRO A 1 87 ? 7.208 -2.319 -5.669 1.00 92.00 87 PRO A C 1
ATOM 661 O O . PRO A 1 87 ? 8.203 -3.039 -5.720 1.00 92.00 87 PRO A O 1
ATOM 664 N N . ILE A 1 88 ? 7.268 -1.017 -5.416 1.00 94.62 88 ILE A N 1
ATOM 665 C CA . ILE A 1 88 ? 8.480 -0.245 -5.122 1.00 94.62 88 ILE A CA 1
ATOM 666 C C . ILE A 1 88 ? 8.595 -0.034 -3.611 1.00 94.62 88 ILE A C 1
ATOM 668 O O . ILE A 1 88 ? 9.649 -0.278 -3.030 1.00 94.62 88 ILE A O 1
ATOM 672 N N . SER A 1 89 ? 7.514 0.410 -2.960 1.00 93.50 89 SER A N 1
ATOM 673 C CA . SER A 1 89 ? 7.531 0.750 -1.534 1.00 93.50 89 SER A CA 1
ATOM 674 C C . SER A 1 89 ? 6.176 0.532 -0.869 1.00 93.50 89 SER A C 1
ATOM 676 O O . SER A 1 89 ? 5.132 0.740 -1.481 1.00 93.50 89 SER A O 1
ATOM 678 N N . TRP A 1 90 ? 6.202 0.139 0.404 1.00 94.12 90 TRP A N 1
ATOM 679 C CA . TRP A 1 90 ? 5.020 -0.074 1.237 1.00 94.12 90 TRP A CA 1
ATOM 680 C C . TRP A 1 90 ? 5.182 0.727 2.519 1.00 94.12 90 TRP A C 1
ATOM 682 O O . TRP A 1 90 ? 6.200 0.601 3.199 1.00 94.12 90 TRP A O 1
ATOM 692 N N . LYS A 1 91 ? 4.172 1.509 2.881 1.00 93.69 91 LYS A N 1
ATOM 693 C CA . LYS A 1 91 ? 4.150 2.244 4.150 1.00 93.69 91 LYS A CA 1
ATOM 694 C C . LYS A 1 91 ? 2.736 2.314 4.699 1.00 93.69 91 LYS A C 1
ATOM 696 O O . LYS A 1 91 ? 1.779 2.306 3.928 1.00 93.69 91 LYS A O 1
ATOM 701 N N . ALA A 1 92 ? 2.589 2.411 6.012 1.00 92.81 92 ALA A N 1
ATOM 702 C CA . ALA A 1 92 ? 1.307 2.802 6.572 1.00 92.81 92 ALA A CA 1
ATOM 703 C C . ALA A 1 92 ? 1.006 4.266 6.217 1.00 92.81 92 ALA A C 1
ATOM 705 O O . ALA A 1 92 ? 1.909 5.088 6.036 1.00 92.81 92 ALA A O 1
ATOM 706 N N . GLY A 1 93 ? -0.273 4.569 6.054 1.00 89.19 93 GLY A N 1
ATOM 707 C CA . GLY A 1 93 ? -0.786 5.911 5.846 1.00 89.19 93 GLY A CA 1
ATOM 708 C C . GLY A 1 93 ? -1.576 6.389 7.067 1.00 89.19 93 GLY A C 1
ATOM 709 O O . GLY A 1 93 ? -1.922 5.595 7.944 1.00 89.19 93 GLY A O 1
ATOM 710 N N . PRO A 1 94 ? -1.880 7.693 7.140 1.00 87.44 94 PRO A N 1
ATOM 711 C CA . PRO A 1 94 ? -2.743 8.222 8.187 1.00 87.44 94 PRO A CA 1
ATOM 712 C C . PRO A 1 94 ? -4.136 7.588 8.106 1.00 87.44 94 PRO A C 1
ATOM 714 O O . PRO A 1 94 ? -4.643 7.318 7.016 1.00 87.44 94 PRO A O 1
ATOM 717 N N . ALA A 1 95 ? -4.778 7.368 9.252 1.00 87.25 95 ALA A N 1
ATOM 718 C CA . ALA A 1 95 ? -6.183 6.982 9.260 1.00 87.25 95 ALA A CA 1
ATOM 719 C C . ALA A 1 95 ? -7.021 8.077 8.578 1.00 87.25 95 ALA A C 1
ATOM 721 O O . ALA A 1 95 ? -6.818 9.266 8.824 1.00 87.25 95 ALA A O 1
ATOM 722 N N . GLU A 1 96 ? -7.945 7.676 7.713 1.00 85.69 96 GLU A N 1
ATOM 723 C CA . GLU A 1 96 ? -8.739 8.582 6.886 1.00 85.69 96 GLU A CA 1
ATOM 724 C C . GLU A 1 96 ? -10.212 8.202 6.991 1.00 85.69 96 GLU A C 1
ATOM 726 O O . GLU A 1 96 ? -10.551 7.018 7.022 1.00 85.69 96 GLU A O 1
ATOM 731 N N . SER A 1 97 ? -11.091 9.203 7.064 1.00 85.12 97 SER A N 1
ATOM 732 C CA . SER A 1 97 ? -12.530 8.966 7.096 1.00 85.12 97 SER A CA 1
ATOM 733 C C . SER A 1 97 ? -13.153 9.261 5.739 1.00 85.12 97 SER A C 1
ATOM 735 O O . SER A 1 97 ? -13.009 10.361 5.207 1.00 85.12 97 SER A O 1
ATOM 737 N N . ILE A 1 98 ? -13.830 8.267 5.168 1.00 81.62 98 ILE A N 1
ATOM 738 C CA . ILE A 1 98 ? -14.442 8.331 3.840 1.00 81.62 98 ILE A CA 1
ATOM 739 C C . ILE A 1 98 ? -15.905 7.932 4.004 1.00 81.62 98 ILE A C 1
ATOM 741 O O . ILE A 1 98 ? -16.207 6.859 4.515 1.00 81.62 98 ILE A O 1
ATOM 745 N N . GLY A 1 99 ? -16.829 8.814 3.614 1.00 79.69 99 GLY A N 1
ATOM 746 C CA . GLY A 1 99 ? -18.266 8.536 3.720 1.00 79.69 99 GLY A CA 1
ATOM 747 C C . GLY A 1 99 ? -18.784 8.361 5.155 1.00 79.69 99 GLY A C 1
ATOM 748 O O . GLY A 1 99 ? -19.794 7.699 5.352 1.00 79.69 99 GLY A O 1
ATOM 749 N N . GLY A 1 100 ? -18.100 8.928 6.157 1.00 84.25 100 GLY A N 1
ATOM 750 C CA . GLY A 1 100 ? -18.466 8.796 7.575 1.00 84.25 100 GLY A CA 1
ATOM 751 C C . GLY A 1 100 ? -17.931 7.534 8.261 1.00 84.25 100 GLY A C 1
ATOM 752 O O . GLY A 1 100 ? -18.098 7.385 9.469 1.00 84.25 100 GLY A O 1
ATOM 753 N N . GLU A 1 101 ? -17.245 6.652 7.530 1.00 85.56 101 GLU A N 1
ATOM 754 C CA . GLU A 1 101 ? -16.511 5.522 8.101 1.00 85.56 101 GLU A CA 1
ATOM 755 C C . GLU A 1 101 ? -15.028 5.860 8.250 1.00 85.56 101 GLU A C 1
ATOM 757 O O . GLU A 1 101 ? -14.451 6.539 7.404 1.00 85.56 101 GLU A O 1
ATOM 762 N N . SER A 1 102 ? -14.405 5.397 9.334 1.00 86.75 102 SER A N 1
ATOM 763 C CA . SER A 1 102 ? -12.965 5.545 9.570 1.00 86.75 102 SER A CA 1
ATOM 764 C C . SER A 1 102 ? -12.222 4.322 9.052 1.00 86.75 102 SER A C 1
ATOM 766 O O . SER A 1 102 ? -12.492 3.203 9.488 1.00 86.75 102 SER A O 1
ATOM 768 N N . TYR A 1 103 ? -11.246 4.544 8.179 1.00 91.56 103 TYR A N 1
ATOM 769 C CA . TYR A 1 103 ? -10.375 3.510 7.637 1.00 91.56 103 TYR A CA 1
ATOM 770 C C . TYR A 1 103 ? -8.942 3.747 8.090 1.00 91.56 103 TYR A C 1
ATOM 772 O O . TYR A 1 103 ? -8.457 4.879 8.149 1.00 91.56 103 TYR A O 1
ATOM 780 N N . GLN A 1 104 ? -8.233 2.662 8.375 1.00 92.88 104 GLN A N 1
ATOM 781 C CA . GLN A 1 104 ? -6.777 2.724 8.396 1.00 92.88 104 GLN A CA 1
ATOM 782 C C . GLN A 1 104 ? -6.294 2.699 6.960 1.00 92.88 104 GLN A C 1
ATOM 784 O O . GLN A 1 104 ? -6.930 2.073 6.115 1.00 92.88 104 GLN A O 1
ATOM 789 N N . THR A 1 105 ? -5.202 3.388 6.660 1.00 94.12 105 THR A N 1
ATOM 790 C CA . THR A 1 105 ? -4.723 3.443 5.284 1.00 94.12 105 THR A CA 1
ATOM 791 C C . THR A 1 105 ? -3.304 2.937 5.183 1.00 94.12 105 THR A C 1
ATOM 793 O O . THR A 1 105 ? -2.540 2.962 6.144 1.00 94.12 105 THR A O 1
ATOM 796 N N . GLY A 1 106 ? -2.960 2.436 4.009 1.00 94.50 106 GLY A N 1
ATOM 797 C CA . GLY A 1 106 ? -1.598 2.094 3.646 1.00 94.50 106 GLY A CA 1
ATOM 798 C C . GL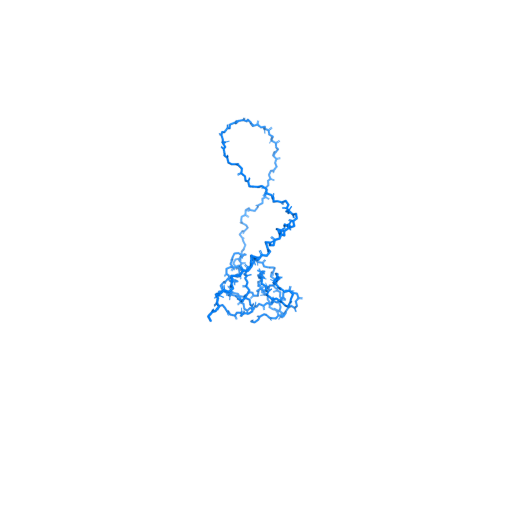Y A 1 106 ? -1.305 2.633 2.258 1.00 94.50 106 GLY A C 1
ATOM 799 O O . GLY A 1 106 ? -2.210 2.763 1.440 1.00 94.50 106 GLY A O 1
ATOM 800 N N . ILE A 1 107 ? -0.059 2.997 1.996 1.00 95.62 107 ILE A N 1
ATOM 801 C CA . ILE A 1 107 ? 0.382 3.498 0.702 1.00 95.62 107 ILE A CA 1
ATOM 802 C C . ILE A 1 107 ? 1.307 2.459 0.079 1.00 95.62 107 ILE A C 1
ATOM 804 O O . ILE A 1 107 ? 2.334 2.096 0.659 1.00 95.62 107 ILE A O 1
ATOM 808 N N . LEU A 1 108 ? 0.934 2.021 -1.116 1.00 94.62 108 LEU A N 1
ATOM 809 C CA . LEU A 1 108 ? 1.757 1.240 -2.022 1.00 94.62 108 LEU A CA 1
ATOM 810 C C . LEU A 1 108 ? 2.249 2.162 -3.130 1.00 94.62 108 LEU A C 1
ATOM 812 O O . LEU A 1 108 ? 1.451 2.778 -3.831 1.00 94.62 108 LEU A O 1
ATOM 816 N N . GLU A 1 109 ? 3.556 2.233 -3.313 1.00 95.06 109 GLU A N 1
ATOM 817 C CA . GLU A 1 109 ? 4.156 2.783 -4.520 1.00 95.06 109 GLU A CA 1
ATOM 818 C C . GLU A 1 109 ? 4.546 1.629 -5.435 1.00 95.06 109 GLU A C 1
ATOM 820 O O . GLU A 1 109 ? 5.181 0.679 -4.979 1.00 95.06 109 GLU A O 1
ATOM 825 N N . TYR A 1 110 ? 4.161 1.683 -6.705 1.00 92.25 110 TYR A N 1
ATOM 826 C CA . TYR A 1 110 ? 4.415 0.628 -7.679 1.00 92.25 110 TYR A CA 1
ATOM 827 C C . TYR A 1 110 ? 4.764 1.205 -9.050 1.00 92.25 110 TYR A C 1
ATOM 829 O O . TYR A 1 110 ? 4.380 2.320 -9.394 1.00 92.25 110 TYR A O 1
ATOM 837 N N . SER A 1 111 ? 5.513 0.453 -9.849 1.00 90.12 111 SER A N 1
ATOM 838 C CA . SER A 1 111 ? 5.797 0.799 -11.240 1.00 90.12 111 SER A CA 1
ATOM 839 C C . SER A 1 111 ? 4.578 0.485 -12.105 1.00 90.12 111 SER A C 1
ATOM 841 O O . SER A 1 111 ? 4.212 -0.684 -12.216 1.00 90.12 111 SER A O 1
ATOM 843 N N . GLY A 1 112 ? 3.977 1.501 -12.723 1.00 88.31 112 GLY A N 1
ATOM 844 C CA . GLY A 1 112 ? 2.923 1.342 -13.725 1.00 88.31 112 GLY A CA 1
ATOM 845 C C . GLY A 1 112 ? 3.407 1.744 -15.115 1.00 88.31 112 GLY A C 1
ATOM 846 O O . GLY A 1 112 ? 4.137 2.728 -15.267 1.00 88.31 112 GLY A O 1
ATOM 847 N N . GLU A 1 113 ? 3.012 0.983 -16.132 1.00 84.94 113 GLU A N 1
ATOM 848 C CA . GLU A 1 113 ? 3.289 1.303 -17.531 1.00 84.94 113 GLU A CA 1
ATOM 849 C C . GLU A 1 113 ? 2.232 2.278 -18.058 1.00 84.94 113 GLU A C 1
ATOM 851 O O . GLU A 1 113 ? 1.030 2.053 -17.938 1.00 84.94 113 GLU A O 1
ATOM 856 N N . THR A 1 114 ? 2.681 3.398 -18.614 1.00 80.31 114 THR A N 1
ATOM 857 C CA . THR A 1 114 ? 1.818 4.413 -19.225 1.00 80.31 114 THR A CA 1
ATOM 858 C C . THR A 1 114 ? 2.263 4.656 -20.661 1.00 80.31 114 THR A C 1
ATOM 860 O O . THR A 1 114 ? 3.354 4.249 -21.057 1.00 80.31 114 THR A O 1
ATOM 863 N N . ILE A 1 115 ? 1.482 5.416 -21.431 1.00 84.31 115 ILE A N 1
ATOM 864 C CA . ILE A 1 115 ? 1.889 5.853 -22.778 1.00 84.31 115 ILE A CA 1
ATOM 865 C C . ILE A 1 115 ? 3.208 6.656 -22.793 1.00 84.31 115 ILE A C 1
ATOM 867 O O . ILE A 1 115 ? 3.817 6.814 -23.845 1.00 84.31 115 ILE A O 1
ATOM 871 N N . PHE A 1 116 ? 3.657 7.157 -21.636 1.00 84.31 116 PHE A N 1
ATOM 872 C CA . PHE A 1 116 ? 4.926 7.868 -21.455 1.00 84.31 116 PHE A CA 1
ATOM 873 C C . PHE A 1 116 ? 6.040 6.969 -20.886 1.00 84.31 116 PHE A C 1
ATOM 875 O O . PHE A 1 116 ? 7.058 7.475 -20.414 1.00 84.31 116 PHE A O 1
ATOM 882 N N . GLY A 1 117 ? 5.844 5.648 -20.892 1.00 87.56 117 GLY A N 1
ATOM 883 C CA . GLY A 1 117 ? 6.742 4.664 -20.295 1.00 87.56 117 GLY A CA 1
ATOM 884 C C . GLY A 1 117 ? 6.390 4.321 -18.846 1.00 87.56 117 GLY A C 1
ATOM 885 O O . GLY A 1 117 ? 5.309 4.646 -18.342 1.00 87.56 117 GLY A O 1
ATOM 886 N N . VAL A 1 118 ? 7.318 3.637 -18.176 1.00 90.12 118 VAL A N 1
ATOM 887 C CA . VAL A 1 118 ? 7.154 3.158 -16.798 1.00 90.12 118 VAL A CA 1
ATOM 888 C C . VAL A 1 118 ? 7.370 4.304 -15.809 1.00 90.12 118 VAL A C 1
ATOM 890 O O . VAL A 1 118 ? 8.409 4.969 -15.822 1.00 90.12 118 VAL A O 1
ATOM 893 N N . ARG A 1 119 ? 6.390 4.544 -14.935 1.00 90.19 119 ARG A N 1
ATOM 894 C CA . ARG A 1 119 ? 6.430 5.595 -13.906 1.00 90.19 119 ARG A CA 1
ATOM 895 C C . ARG A 1 119 ? 6.042 5.024 -12.538 1.00 90.19 119 ARG A C 1
ATOM 897 O O . ARG A 1 119 ? 5.248 4.086 -12.482 1.00 90.19 119 ARG A O 1
ATOM 904 N N . PRO A 1 120 ? 6.559 5.584 -11.431 1.00 91.75 120 PRO A N 1
ATOM 905 C CA . PRO A 1 120 ? 6.044 5.270 -10.105 1.00 91.75 120 PRO A CA 1
ATOM 906 C C . PRO A 1 120 ? 4.631 5.849 -9.945 1.00 91.75 120 PRO A C 1
ATOM 908 O O . PRO A 1 120 ? 4.393 7.032 -10.202 1.00 91.75 120 PRO A O 1
ATOM 911 N N . ILE A 1 121 ? 3.696 5.009 -9.519 1.00 91.06 121 ILE A N 1
ATOM 912 C CA . ILE A 1 121 ? 2.308 5.341 -9.202 1.00 91.06 121 ILE A CA 1
ATOM 913 C C . ILE A 1 121 ? 2.076 4.992 -7.736 1.00 91.06 121 ILE A C 1
ATOM 915 O O . ILE A 1 121 ? 2.640 4.033 -7.216 1.00 91.06 121 ILE A O 1
ATOM 919 N N . GLN A 1 122 ? 1.246 5.779 -7.059 1.00 93.38 122 GLN A N 1
ATOM 920 C CA . 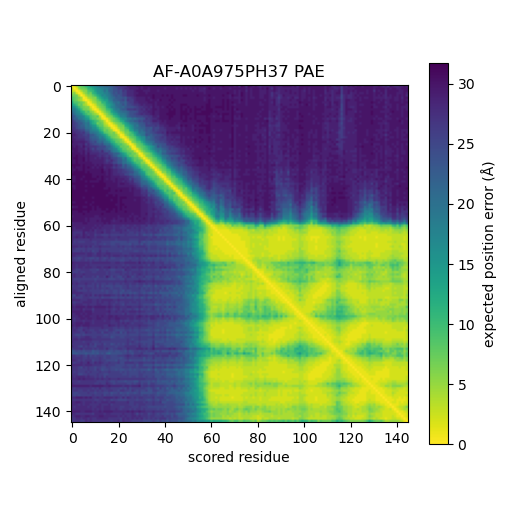GLN A 1 122 ? 0.848 5.510 -5.685 1.00 93.38 122 GLN A CA 1
ATOM 921 C C . GLN A 1 122 ? -0.598 5.032 -5.636 1.00 93.38 122 GLN A C 1
ATOM 923 O O . GLN A 1 122 ? -1.475 5.609 -6.279 1.00 93.38 122 GLN A O 1
ATOM 928 N N . ALA A 1 123 ? -0.839 4.019 -4.819 1.00 93.62 123 ALA A N 1
ATOM 929 C CA . ALA A 1 123 ? -2.148 3.524 -4.447 1.00 93.62 123 ALA A CA 1
ATOM 930 C C . ALA A 1 123 ? -2.299 3.595 -2.929 1.00 93.62 123 ALA A C 1
ATOM 932 O O . ALA A 1 123 ? -1.374 3.280 -2.180 1.00 93.62 123 ALA A O 1
ATOM 933 N N . LYS A 1 124 ? -3.474 4.017 -2.476 1.00 95.25 124 LYS A N 1
ATOM 934 C CA . LYS A 1 124 ? -3.869 4.023 -1.073 1.00 95.25 124 LYS A CA 1
ATOM 935 C C . LYS A 1 124 ? -4.802 2.840 -0.833 1.00 95.25 124 LYS A C 1
ATOM 937 O O . LYS A 1 124 ? -5.897 2.800 -1.385 1.00 95.25 124 LYS A O 1
ATOM 942 N N . ALA A 1 125 ? -4.371 1.886 -0.022 1.00 94.38 125 ALA A N 1
ATOM 943 C C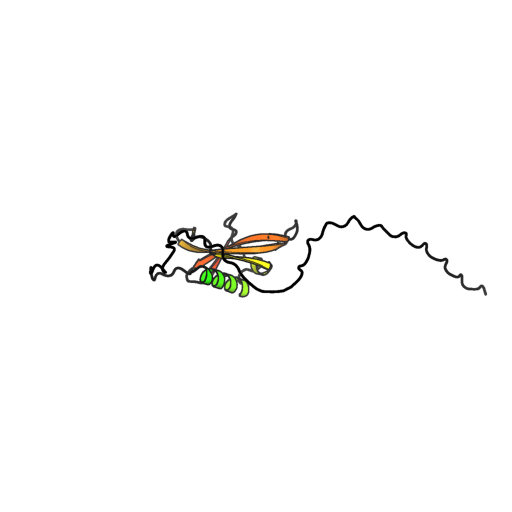A . ALA A 1 125 ? -5.231 0.853 0.529 1.00 94.38 125 ALA A CA 1
ATOM 944 C C . ALA A 1 125 ? -6.091 1.457 1.635 1.00 94.38 125 ALA A C 1
ATOM 946 O O . ALA A 1 125 ? -5.573 2.150 2.511 1.00 94.38 125 ALA A O 1
ATOM 947 N N . LEU A 1 126 ? -7.381 1.153 1.621 1.00 93.81 126 LEU A N 1
ATOM 948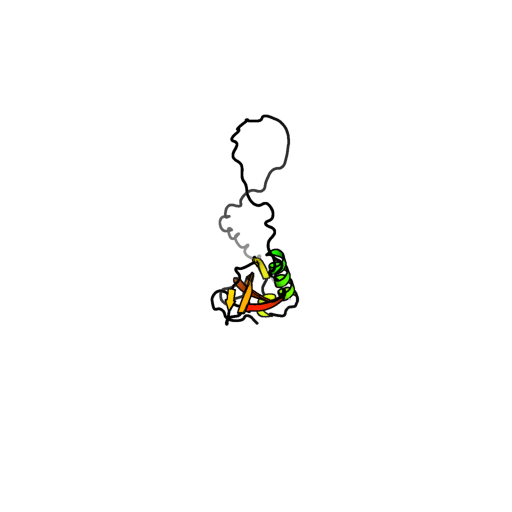 C CA . LEU A 1 126 ? -8.296 1.365 2.731 1.00 93.81 126 LEU A CA 1
ATOM 949 C C . LEU A 1 126 ? -8.454 0.037 3.459 1.00 93.81 126 LEU A C 1
ATOM 951 O O . LEU A 1 126 ? -8.832 -0.969 2.858 1.00 93.81 126 LEU A O 1
ATOM 955 N N . LEU A 1 127 ? -8.141 0.039 4.746 1.00 92.06 127 LEU A N 1
ATOM 956 C CA . LEU A 1 127 ? -8.148 -1.128 5.604 1.00 92.06 127 LEU A CA 1
ATOM 957 C C . LEU A 1 127 ? -9.255 -1.016 6.644 1.00 92.06 127 LEU A C 1
ATOM 959 O O . LEU A 1 127 ? -9.401 0.010 7.319 1.00 92.06 127 LEU A O 1
ATOM 963 N N . LYS A 1 128 ? -9.982 -2.118 6.808 1.00 89.19 128 LYS A N 1
ATOM 964 C CA . LYS A 1 128 ? -10.988 -2.321 7.849 1.00 89.19 128 LYS A CA 1
ATOM 965 C C . LYS A 1 128 ? -10.767 -3.706 8.453 1.00 89.19 128 LYS A C 1
ATOM 967 O O . LYS A 1 128 ? -10.542 -4.657 7.712 1.00 89.19 128 LYS A O 1
ATOM 972 N N . ASP A 1 129 ? -10.738 -3.802 9.782 1.00 84.75 129 ASP A N 1
ATOM 973 C CA . ASP A 1 129 ? -10.530 -5.072 10.501 1.00 84.75 129 ASP A CA 1
ATOM 974 C C . ASP A 1 129 ? -9.309 -5.899 10.033 1.00 84.75 129 ASP A C 1
ATOM 976 O O . ASP A 1 129 ? -9.346 -7.124 9.962 1.00 84.75 129 ASP A O 1
ATOM 980 N N . GLY A 1 130 ? -8.191 -5.250 9.683 1.00 85.38 130 GLY A N 1
ATOM 981 C CA . GLY A 1 130 ? -6.990 -5.984 9.247 1.00 85.38 130 GLY A CA 1
ATOM 982 C C . GLY A 1 130 ? -6.977 -6.407 7.782 1.00 85.38 130 GLY A C 1
ATOM 983 O O . GLY A 1 130 ? -6.021 -7.052 7.356 1.00 85.38 130 GLY A O 1
ATOM 984 N N . VAL A 1 131 ? -7.998 -6.050 7.004 1.00 89.38 131 VAL A N 1
ATOM 985 C CA . VAL A 1 131 ? -8.136 -6.448 5.600 1.00 89.38 131 VAL A CA 1
ATOM 986 C C . VAL A 1 131 ? -8.230 -5.208 4.723 1.00 89.38 131 VAL A C 1
ATOM 988 O O . VAL A 1 131 ? -8.901 -4.239 5.076 1.00 89.38 131 VAL A O 1
ATOM 991 N N . VAL A 1 132 ? -7.550 -5.228 3.575 1.00 91.94 132 VAL A N 1
ATOM 992 C CA . VAL A 1 132 ? -7.738 -4.192 2.558 1.00 91.94 132 VAL A CA 1
ATOM 993 C C . VAL A 1 132 ? -9.099 -4.406 1.915 1.00 91.94 132 VAL A C 1
ATOM 995 O O . VAL A 1 132 ? -9.325 -5.429 1.284 1.00 91.94 132 VAL A O 1
ATOM 998 N N . VAL A 1 133 ? -10.002 -3.448 2.091 1.00 92.38 133 VAL A N 1
ATOM 999 C CA . VAL A 1 133 ? -11.349 -3.497 1.504 1.00 92.38 133 VAL A CA 1
ATOM 1000 C C . VAL A 1 133 ? -11.409 -2.799 0.150 1.00 92.38 133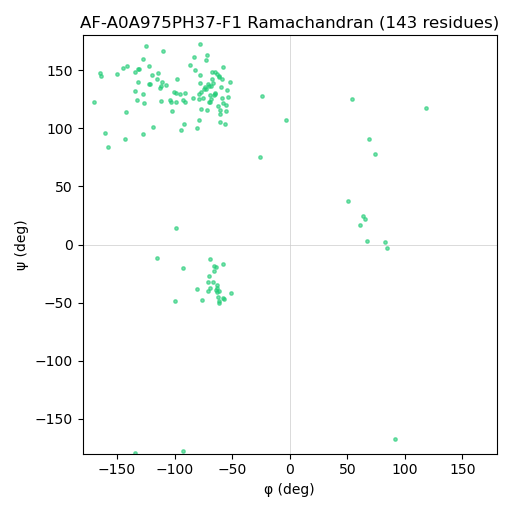 VAL A C 1
ATOM 1002 O O . VAL A 1 133 ? -12.350 -3.002 -0.613 1.00 92.38 133 VAL A O 1
ATOM 1005 N N . LYS A 1 134 ? -10.442 -1.917 -0.130 1.00 91.25 134 LYS A N 1
ATOM 1006 C CA . LYS A 1 134 ? -10.458 -1.060 -1.314 1.00 91.25 134 LYS A CA 1
ATOM 1007 C C . LYS A 1 134 ? -9.086 -0.468 -1.579 1.00 91.25 134 LYS A C 1
ATOM 1009 O O . LYS A 1 134 ? -8.398 -0.077 -0.640 1.00 91.25 134 LYS A O 1
ATOM 1014 N N . TRP A 1 135 ? -8.737 -0.312 -2.848 1.00 92.44 135 TRP A N 1
ATOM 1015 C CA . TRP A 1 135 ? -7.606 0.510 -3.257 1.00 92.44 135 TRP A CA 1
ATOM 1016 C C . TRP A 1 135 ? -8.101 1.736 -4.001 1.00 92.44 135 TRP A C 1
ATOM 1018 O O . TRP A 1 135 ? -8.995 1.640 -4.838 1.00 92.44 135 TRP A O 1
ATOM 1028 N N . ILE A 1 136 ? -7.526 2.890 -3.688 1.00 92.56 136 ILE A N 1
ATOM 1029 C CA . ILE A 1 136 ? -7.858 4.157 -4.331 1.00 92.56 136 ILE A CA 1
ATOM 1030 C C . ILE A 1 136 ? -6.594 4.901 -4.753 1.00 92.56 136 ILE A C 1
ATOM 1032 O O . ILE A 1 136 ? -5.549 4.803 -4.112 1.00 92.56 136 ILE A O 1
ATOM 1036 N N . SER A 1 137 ? -6.682 5.704 -5.806 1.00 90.38 137 SER A N 1
ATOM 1037 C CA . SER A 1 137 ? -5.647 6.678 -6.131 1.00 90.38 137 SER A CA 1
ATOM 1038 C C . SER A 1 137 ? -5.640 7.778 -5.064 1.00 90.38 137 SER A C 1
ATOM 1040 O O . SER A 1 137 ? -6.668 8.430 -4.869 1.00 90.38 137 SER A O 1
ATOM 1042 N N . PRO A 1 138 ? -4.509 8.069 -4.399 1.00 89.50 138 PRO A N 1
ATOM 1043 C CA . PRO A 1 138 ? -4.441 9.141 -3.409 1.00 89.50 138 PRO A CA 1
ATOM 1044 C C . PRO A 1 138 ? -4.652 10.527 -4.032 1.00 89.50 138 PRO A C 1
ATOM 1046 O O . PRO A 1 138 ? -5.033 11.454 -3.326 1.00 89.50 138 PRO A O 1
ATOM 1049 N N . LYS A 1 139 ? -4.414 10.677 -5.344 1.00 86.06 139 LYS A N 1
ATOM 1050 C CA . LYS A 1 139 ? -4.549 11.954 -6.057 1.00 86.06 139 LYS A CA 1
ATOM 1051 C C . LYS A 1 139 ? -5.996 12.276 -6.428 1.00 86.06 139 LYS A C 1
ATOM 1053 O O . LYS A 1 139 ? -6.386 13.437 -6.377 1.00 86.06 139 LYS A O 1
ATOM 1058 N N . SER A 1 140 ? -6.767 11.265 -6.822 1.00 86.69 140 SER A N 1
ATOM 1059 C CA . SER A 1 140 ? -8.124 11.451 -7.359 1.00 86.69 140 SER A CA 1
ATOM 1060 C C . SER A 1 140 ? -9.222 10.838 -6.492 1.00 86.69 140 SER A C 1
ATOM 1062 O O . SER A 1 140 ? -10.393 11.075 -6.762 1.00 86.69 140 SER A O 1
ATOM 1064 N N . GLY A 1 141 ? -8.879 10.009 -5.503 1.00 85.88 141 GLY A N 1
ATOM 1065 C CA . GLY A 1 141 ? -9.842 9.219 -4.727 1.00 85.88 141 GLY A CA 1
ATOM 1066 C C . GLY A 1 141 ? -10.549 8.123 -5.534 1.00 85.88 141 GLY A C 1
ATOM 1067 O O . GLY A 1 141 ? -11.425 7.445 -5.007 1.00 85.88 141 GLY A O 1
ATOM 1068 N N . MET A 1 142 ? -10.183 7.946 -6.808 1.00 88.75 142 MET A N 1
ATOM 1069 C CA . MET A 1 142 ? -10.770 6.942 -7.693 1.00 88.75 142 MET A CA 1
ATOM 1070 C C . MET A 1 142 ? -10.327 5.544 -7.290 1.00 88.75 142 MET A C 1
ATOM 1072 O O . MET A 1 142 ? -9.156 5.330 -6.992 1.00 88.75 142 MET A O 1
ATOM 1076 N N . GLU A 1 143 ? -11.262 4.604 -7.316 1.00 89.94 143 GLU A N 1
ATOM 1077 C CA . GLU A 1 143 ? -11.008 3.195 -7.024 1.00 89.94 143 GLU A CA 1
ATOM 1078 C C . GLU A 1 143 ? -10.124 2.562 -8.094 1.00 89.94 143 GLU A C 1
ATOM 1080 O O . GLU A 1 143 ? -10.329 2.797 -9.284 1.00 89.94 143 GLU A O 1
ATOM 1085 N N . ILE A 1 144 ? -9.182 1.733 -7.659 1.00 88.44 144 ILE A N 1
ATOM 1086 C CA . ILE A 1 144 ? -8.313 0.927 -8.515 1.00 88.44 144 ILE A CA 1
ATOM 1087 C C . ILE A 1 144 ? -8.888 -0.494 -8.519 1.00 88.44 144 ILE A C 1
ATOM 1089 O O . ILE A 1 144 ? -9.223 -1.002 -7.447 1.00 88.44 144 ILE A O 1
ATOM 1093 N N . LYS A 1 145 ? -9.055 -1.108 -9.698 1.00 81.62 145 LYS A N 1
ATOM 1094 C CA . LYS A 1 145 ? 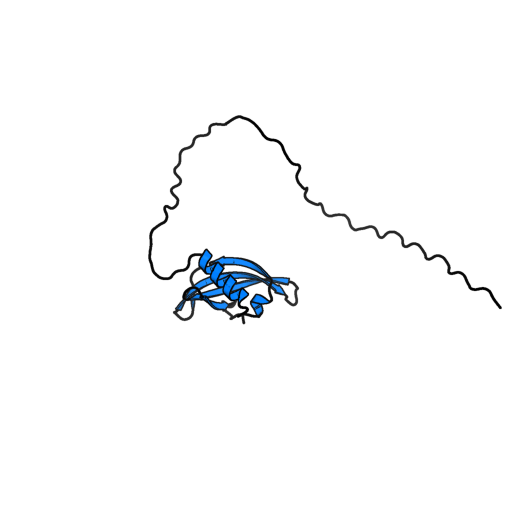-9.711 -2.419 -9.885 1.00 81.62 145 LYS A CA 1
ATOM 1095 C C . LYS A 1 145 ? -8.786 -3.462 -10.511 1.00 81.62 145 LYS A C 1
ATOM 1097 O O . LYS A 1 145 ? -7.886 -3.091 -11.285 1.00 81.62 145 LYS A O 1
#

Secondary structure (DSSP, 8-state):
--PPPPPPPPP-----PPPPPPPPPPPPP----------------------------SSPPPHHHHHHHHHHHHHTT-SHHHHTSEEEEEEEEEEE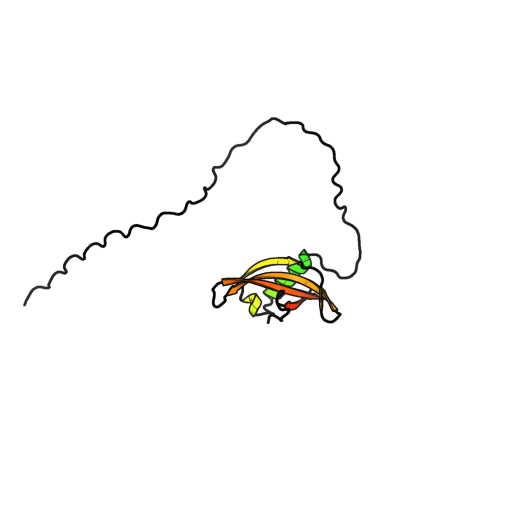EETTEEEEEEEEEEEEEETTEEEEEEEEEEEETTEEEEEE-TTT-PEE-

Sequence (145 aa):
MHPPAEPAPEPKADPVTPPPAEPAPAQPATPVEPKMEEPKQEPAKEEPKKEPEPVDSSLKLNDEQIVKAMKRSFETGEFKELSAGKPISWKAGPAESIGGESYQTGILEYSGETIFGVRPIQAKALLKDGVVVKWISPKSGMEIK

Mean predicted aligned error: 17.73 Å

Solvent-accessible surface area (backbone atoms only — not comparable to full-atom values): 9646 Å² total; per-residue (Å²): 140,80,82,82,83,79,82,77,83,76,83,79,76,75,83,79,77,76,79,85,81,77,89,78,84,83,83,87,86,86,89,85,87,89,84,87,84,85,82,89,73,88,77,94,71,89,80,89,80,72,76,84,78,90,77,77,100,67,91,74,73,52,55,68,52,38,40,50,23,48,50,50,46,46,72,69,47,79,30,55,63,61,53,73,27,51,82,73,46,76,39,53,42,70,71,45,71,59,96,90,43,81,26,43,26,23,36,38,32,23,40,40,82,48,102,89,45,78,40,84,43,64,37,29,34,36,28,53,93,74,36,58,79,46,39,22,30,77,90,74,67,45,74,57,80

Foldseek 3Di:
DDDDDDDDDDPDDDPDDDDDDDDDDDDDDDDDDDDDDDDDDDDDDDDDDDDDPDDDDDQDDDFVLQQVQVVVCLVVCVFVQSVVWAWDDKTWDPFDADPNDIWTKIKTWTWHQDPVGTDTAIWIFTDDRSHRPFIARPVPRHTGD

Organism: NCBI:txid2824561

pLDDT: mean 75.52, std 16.91, range [42.19, 95.62]